Protein AF-A0A2R6JS11-F1 (afdb_monomer_lite)

Sequence (77 aa):
MIEVYPLGRLYEEIAFVA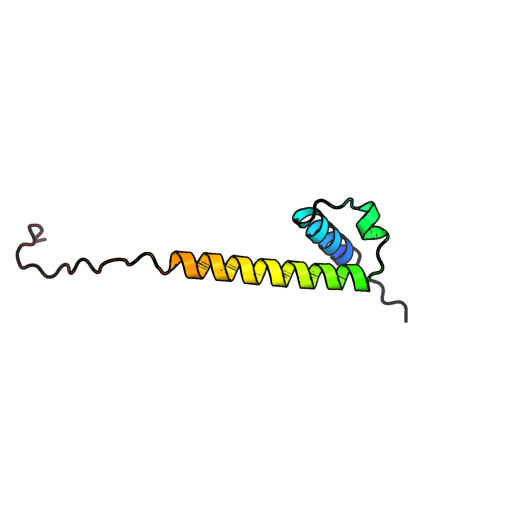YHFQWNEEEILEMPHWVRQRWCEEISKINEELNKEARESSDQGGTTTIRLDGPDSPFGV

Secondary structure (DSSP, 8-state):
------HHHHHHHHHHHHHHH---HHHHHHS-HHHHHHHHHHHHHHHHHHHHHHHHHHTTS---------S--S---

Foldseek 3Di:
DPPPPPPVVLVVLLCVLCVPPVDDSVVLVPDDPVVSVVSVVVVVVVVVVVVVVVVVVVVPPDPPPPPPPDPDDPDDD

Structure (mmCIF, N/CA/C/O backbone):
data_AF-A0A2R6JS11-F1
#
_entry.id   AF-A0A2R6JS11-F1
#
loop_
_atom_site.group_PDB
_atom_site.id
_atom_site.type_symbol
_atom_site.label_atom_id
_atom_site.label_alt_id
_atom_site.label_comp_id
_atom_site.label_asym_id
_atom_site.label_entity_id
_atom_site.label_seq_id
_atom_site.pdbx_PDB_ins_code
_atom_site.Cartn_x
_atom_site.Cartn_y
_atom_site.Cartn_z
_atom_site.occupancy
_atom_site.B_iso_or_equiv
_atom_site.auth_seq_id
_atom_site.auth_comp_id
_atom_site.auth_asym_id
_atom_site.auth_atom_id
_atom_site.pdbx_PDB_model_num
ATOM 1 N N . MET A 1 1 ? 19.401 -16.424 -4.510 1.00 39.62 1 MET A N 1
ATOM 2 C CA . MET A 1 1 ? 18.240 -17.283 -4.814 1.00 39.62 1 MET A CA 1
ATOM 3 C C . MET A 1 1 ? 17.216 -16.366 -5.448 1.00 39.62 1 MET A C 1
ATOM 5 O O . MET A 1 1 ? 16.789 -15.437 -4.781 1.00 39.62 1 MET A O 1
ATOM 9 N N . ILE A 1 2 ? 16.964 -16.499 -6.749 1.00 45.66 2 ILE A N 1
ATOM 10 C CA . ILE A 1 2 ? 15.971 -15.668 -7.437 1.00 45.66 2 ILE A CA 1
ATOM 11 C C . ILE A 1 2 ? 14.622 -16.308 -7.110 1.00 45.66 2 ILE A C 1
ATOM 13 O O . ILE A 1 2 ? 14.269 -17.321 -7.709 1.00 45.66 2 ILE A O 1
ATOM 17 N N . GLU A 1 3 ? 13.935 -15.800 -6.087 1.00 57.94 3 GLU A N 1
ATOM 18 C CA . GLU A 1 3 ? 12.531 -16.142 -5.863 1.00 57.94 3 GLU A CA 1
ATOM 19 C C . GLU A 1 3 ? 11.744 -15.621 -7.062 1.00 57.94 3 GLU A C 1
ATOM 21 O O . GLU A 1 3 ? 11.632 -14.416 -7.286 1.00 57.94 3 GLU A O 1
ATOM 26 N N . VAL A 1 4 ? 11.267 -16.547 -7.890 1.00 62.62 4 VAL A N 1
ATOM 27 C CA . VAL A 1 4 ? 10.400 -16.233 -9.020 1.00 62.62 4 VAL A CA 1
ATOM 28 C C . VAL A 1 4 ? 9.070 -15.786 -8.428 1.00 62.62 4 VAL A C 1
ATOM 30 O O . VAL A 1 4 ? 8.260 -16.612 -8.009 1.00 62.62 4 VAL A O 1
ATOM 33 N N . TYR A 1 5 ? 8.882 -14.472 -8.328 1.00 64.31 5 TYR A N 1
ATOM 34 C CA . TYR A 1 5 ? 7.654 -13.907 -7.790 1.00 64.31 5 TYR A CA 1
ATOM 35 C C . TYR A 1 5 ? 6.489 -14.273 -8.718 1.00 64.31 5 TYR A C 1
ATOM 37 O O . TYR A 1 5 ? 6.582 -14.036 -9.928 1.00 64.31 5 TYR A O 1
ATOM 45 N N . PRO A 1 6 ? 5.401 -14.872 -8.208 1.00 75.31 6 PRO A N 1
ATOM 46 C CA . PRO A 1 6 ? 4.277 -15.241 -9.050 1.00 75.31 6 PRO A CA 1
ATOM 47 C C . PRO A 1 6 ? 3.636 -13.969 -9.610 1.00 75.31 6 PRO A C 1
ATOM 49 O O . PRO A 1 6 ? 3.124 -13.141 -8.860 1.00 75.31 6 PRO A O 1
ATOM 52 N N . LEU A 1 7 ? 3.652 -13.832 -10.940 1.00 74.69 7 LEU A N 1
ATOM 53 C CA . LEU A 1 7 ? 3.117 -12.672 -11.667 1.00 74.69 7 LEU A CA 1
ATOM 54 C C . LEU A 1 7 ? 1.685 -12.315 -11.241 1.00 74.69 7 LEU A C 1
ATOM 56 O O . LEU A 1 7 ? 1.356 -11.139 -11.158 1.00 74.69 7 LEU A O 1
ATOM 60 N N . GLY A 1 8 ? 0.860 -13.312 -10.900 1.00 74.94 8 GLY A N 1
ATOM 61 C CA . GLY A 1 8 ? -0.493 -13.080 -10.385 1.00 74.94 8 GLY A CA 1
ATOM 62 C C . GLY A 1 8 ? -0.516 -12.223 -9.115 1.00 74.94 8 GLY A C 1
ATOM 63 O O . GLY A 1 8 ? -1.241 -11.236 -9.062 1.00 74.94 8 GLY A O 1
ATOM 64 N N . ARG A 1 9 ? 0.353 -12.522 -8.141 1.00 78.69 9 ARG A N 1
ATOM 65 C CA . ARG A 1 9 ? 0.431 -11.767 -6.881 1.00 78.69 9 ARG A CA 1
ATOM 66 C C . ARG A 1 9 ? 0.932 -10.337 -7.099 1.00 78.69 9 ARG A C 1
ATOM 68 O O . ARG A 1 9 ? 0.497 -9.425 -6.410 1.00 78.69 9 ARG A O 1
ATOM 75 N N . LEU A 1 10 ? 1.822 -10.126 -8.071 1.00 79.31 10 LEU A N 1
ATOM 76 C CA . LEU A 1 10 ? 2.305 -8.786 -8.413 1.00 79.31 10 LEU A CA 1
ATOM 77 C C . LEU A 1 10 ? 1.165 -7.883 -8.906 1.00 79.31 10 LEU A C 1
ATOM 79 O O . LEU A 1 10 ? 1.047 -6.750 -8.450 1.00 79.31 10 LEU A O 1
ATOM 83 N N . TYR A 1 11 ? 0.322 -8.381 -9.813 1.00 82.50 11 TYR A N 1
ATOM 84 C CA . TYR A 1 11 ? -0.817 -7.609 -10.316 1.00 82.50 11 TYR A CA 1
ATOM 85 C C . TYR A 1 11 ? -1.865 -7.345 -9.232 1.00 82.50 11 TYR A C 1
ATOM 87 O O . TYR A 1 11 ? -2.428 -6.254 -9.196 1.00 82.50 11 TYR A O 1
ATOM 95 N N . GLU A 1 12 ? -2.091 -8.301 -8.328 1.00 83.19 12 GLU A N 1
ATOM 96 C CA . GLU A 1 12 ? -2.969 -8.111 -7.167 1.00 83.19 12 GLU A CA 1
ATOM 97 C C . GLU A 1 12 ? -2.465 -6.988 -6.247 1.00 83.19 12 GLU A C 1
ATOM 99 O O . GLU A 1 12 ? -3.239 -6.103 -5.887 1.00 83.19 12 GLU A O 1
ATOM 104 N N . GLU A 1 13 ? -1.168 -6.971 -5.921 1.00 80.62 13 GLU A N 1
ATOM 105 C CA . GLU A 1 13 ? -0.547 -5.912 -5.110 1.00 80.62 13 GLU A CA 1
ATOM 106 C C . GLU A 1 13 ? -0.670 -4.535 -5.779 1.00 80.62 13 GLU A C 1
ATOM 108 O O . GLU A 1 13 ? -1.030 -3.555 -5.127 1.00 80.62 13 GLU A O 1
ATOM 113 N N . ILE A 1 14 ? -0.410 -4.455 -7.088 1.00 83.69 14 ILE A N 1
ATOM 114 C CA . ILE A 1 14 ? -0.506 -3.200 -7.848 1.00 83.69 14 ILE A CA 1
ATOM 115 C C . ILE A 1 14 ? -1.948 -2.695 -7.875 1.00 83.69 14 ILE A C 1
ATOM 117 O O . ILE A 1 14 ? -2.186 -1.524 -7.587 1.00 83.69 14 ILE A O 1
ATOM 121 N N . ALA A 1 15 ? -2.911 -3.571 -8.171 1.00 83.25 15 ALA A N 1
ATOM 122 C CA . ALA A 1 15 ? -4.324 -3.212 -8.199 1.00 83.25 15 ALA A CA 1
ATOM 123 C C . ALA A 1 15 ? -4.814 -2.734 -6.825 1.00 83.25 15 ALA A C 1
ATOM 1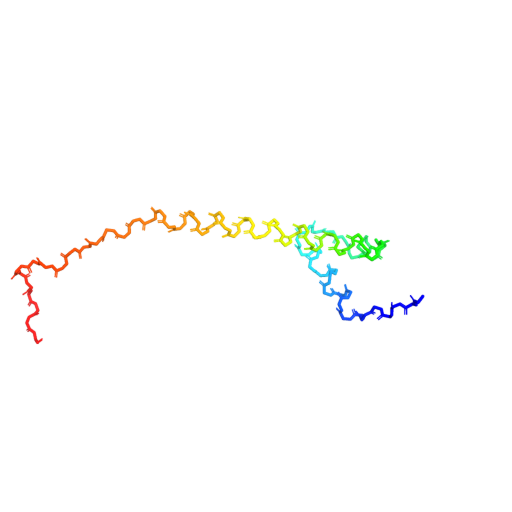25 O O . ALA A 1 15 ? -5.559 -1.758 -6.742 1.00 83.25 15 ALA A O 1
ATOM 126 N N . PHE A 1 16 ? -4.365 -3.381 -5.746 1.0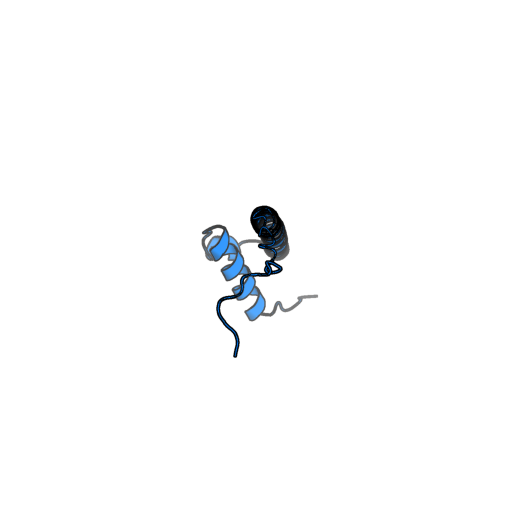0 81.38 16 PHE A N 1
ATOM 127 C CA . PHE A 1 16 ? -4.727 -3.013 -4.380 1.00 81.38 16 PHE A CA 1
ATOM 128 C C . PHE A 1 16 ? -4.201 -1.624 -3.994 1.00 81.38 16 PHE A C 1
ATOM 130 O O . PHE A 1 16 ? -4.957 -0.787 -3.499 1.00 81.38 16 PHE A O 1
ATOM 137 N N . VAL A 1 17 ? -2.928 -1.339 -4.279 1.00 83.00 17 VAL A N 1
ATOM 138 C CA . VAL A 1 17 ? -2.321 -0.029 -3.989 1.00 83.00 17 VAL A CA 1
ATOM 139 C C . VAL A 1 17 ? -2.930 1.073 -4.863 1.00 83.00 17 VAL A C 1
ATOM 141 O O . VAL A 1 17 ? -3.295 2.130 -4.344 1.00 83.00 17 VAL A O 1
ATOM 144 N N . ALA A 1 18 ? -3.099 0.823 -6.165 1.00 84.69 18 ALA A N 1
ATOM 145 C CA . ALA A 1 18 ? -3.693 1.783 -7.095 1.00 84.69 18 ALA A CA 1
ATOM 146 C C . ALA A 1 18 ? -5.144 2.127 -6.717 1.00 84.69 18 ALA A C 1
ATOM 148 O O . ALA A 1 18 ? -5.531 3.294 -6.755 1.00 84.69 18 ALA A O 1
ATOM 149 N N . TYR A 1 19 ? -5.934 1.140 -6.280 1.00 81.00 19 TYR A N 1
ATOM 150 C CA . TYR A 1 19 ? -7.308 1.361 -5.827 1.00 81.00 19 TYR A CA 1
ATOM 151 C C . TYR A 1 19 ? -7.380 2.311 -4.620 1.00 81.00 19 TYR A C 1
ATOM 153 O O . TYR A 1 19 ? -8.202 3.228 -4.609 1.00 81.00 19 TYR A O 1
ATOM 161 N N . HIS A 1 20 ? -6.498 2.132 -3.632 1.00 79.44 20 HIS A N 1
ATOM 162 C CA . HIS A 1 20 ? -6.544 2.889 -2.378 1.00 79.44 20 HIS A CA 1
ATOM 163 C C . HIS A 1 20 ? -5.876 4.270 -2.440 1.00 79.44 20 HIS A C 1
ATOM 165 O O . HIS A 1 20 ? -6.396 5.213 -1.846 1.00 79.44 20 HIS A O 1
ATOM 171 N N . PHE A 1 21 ? -4.758 4.418 -3.155 1.00 76.81 21 PHE A N 1
ATOM 172 C CA . PHE A 1 21 ? -3.985 5.669 -3.180 1.00 76.81 21 PHE A CA 1
ATOM 173 C C . PHE A 1 21 ? -4.046 6.434 -4.503 1.00 76.81 21 PHE A C 1
ATOM 175 O O . PHE A 1 21 ? -3.516 7.540 -4.576 1.00 76.81 21 PHE A O 1
ATOM 182 N N . GLN A 1 22 ? -4.701 5.878 -5.530 1.00 79.69 22 GLN A N 1
ATOM 183 C CA . GLN A 1 22 ? -4.770 6.471 -6.874 1.00 79.69 22 GLN A CA 1
ATOM 184 C C . GLN A 1 22 ? -3.377 6.738 -7.481 1.00 79.69 22 GLN A C 1
ATOM 186 O O . GLN A 1 22 ? -3.201 7.663 -8.271 1.00 79.69 22 GLN A O 1
ATOM 191 N N . TRP A 1 23 ? -2.374 5.943 -7.095 1.00 83.50 23 TRP A N 1
ATOM 192 C CA . TRP A 1 23 ? -1.044 5.967 -7.708 1.00 83.50 23 TRP A CA 1
ATOM 193 C C . TRP A 1 23 ? -1.054 5.291 -9.076 1.00 83.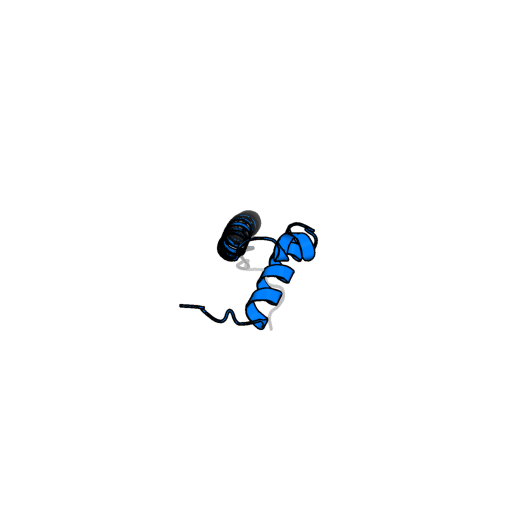50 23 TRP A C 1
ATOM 195 O O . TRP A 1 23 ? -1.833 4.365 -9.315 1.00 83.50 23 TRP A O 1
ATOM 205 N N . ASN A 1 24 ? -0.166 5.742 -9.963 1.00 81.38 24 ASN A N 1
ATOM 206 C CA . ASN A 1 24 ? -0.034 5.161 -11.295 1.00 81.38 24 ASN A CA 1
ATOM 207 C C . ASN A 1 24 ? 0.628 3.776 -11.218 1.00 81.38 24 ASN A C 1
ATOM 209 O O . ASN A 1 24 ? 1.512 3.546 -10.391 1.00 81.38 24 ASN A O 1
ATOM 213 N N . GLU A 1 25 ? 0.237 2.853 -12.105 1.00 80.88 25 GLU A N 1
ATOM 214 C CA . GLU A 1 25 ? 0.794 1.488 -12.113 1.00 80.88 25 GLU A CA 1
ATOM 215 C C . GLU A 1 25 ? 2.318 1.488 -12.295 1.00 80.88 25 GLU A C 1
ATOM 217 O O . GLU A 1 25 ? 3.018 0.689 -11.674 1.00 80.88 25 GLU A O 1
ATOM 222 N N . GLU A 1 26 ? 2.823 2.414 -13.116 1.00 82.50 26 GLU A N 1
ATOM 223 C CA . GLU A 1 26 ? 4.240 2.549 -13.451 1.00 82.50 26 GLU A CA 1
ATOM 224 C C . GLU A 1 26 ? 5.059 2.890 -12.204 1.00 82.50 26 GLU A C 1
ATOM 226 O O . GLU A 1 26 ? 6.065 2.239 -11.926 1.00 82.50 26 GLU A O 1
ATOM 231 N N . GLU A 1 27 ? 4.568 3.818 -11.379 1.00 84.31 27 GLU A N 1
ATOM 232 C CA . GLU A 1 27 ? 5.225 4.205 -10.127 1.00 84.31 27 GLU A CA 1
ATOM 233 C C . GLU A 1 27 ? 5.292 3.030 -9.143 1.00 84.31 27 GLU A C 1
ATOM 235 O O . GLU A 1 27 ? 6.292 2.855 -8.453 1.00 84.31 27 GLU A O 1
ATOM 240 N N . ILE A 1 28 ? 4.258 2.184 -9.092 1.00 82.62 28 ILE A N 1
ATOM 241 C CA . ILE A 1 28 ? 4.207 1.010 -8.205 1.00 82.62 28 ILE A CA 1
ATOM 242 C C . ILE A 1 28 ? 5.122 -0.116 -8.721 1.00 82.62 28 ILE A C 1
ATOM 244 O O . ILE A 1 28 ? 5.761 -0.829 -7.932 1.00 82.62 28 ILE A O 1
ATOM 248 N N . LEU A 1 29 ? 5.213 -0.283 -10.042 1.00 83.88 29 LEU A N 1
ATOM 249 C CA . LEU A 1 29 ? 6.101 -1.247 -10.693 1.00 83.88 29 LEU A CA 1
ATOM 250 C C . LEU A 1 29 ? 7.580 -0.899 -10.494 1.00 83.88 29 LEU A C 1
ATOM 252 O O . LEU A 1 29 ? 8.386 -1.810 -10.288 1.00 83.88 29 LEU A O 1
ATOM 256 N N . GLU A 1 30 ? 7.926 0.389 -10.485 1.00 86.94 30 GLU A N 1
ATOM 257 C CA . GLU A 1 30 ? 9.285 0.873 -10.210 1.00 86.94 30 GLU A CA 1
ATOM 258 C C . GLU A 1 30 ? 9.733 0.638 -8.757 1.00 86.94 30 GLU A C 1
ATOM 260 O O . GLU A 1 30 ? 10.934 0.581 -8.471 1.00 86.94 30 GLU A O 1
ATOM 265 N N . MET A 1 31 ? 8.795 0.447 -7.822 1.00 84.50 31 MET A N 1
ATOM 266 C CA . MET A 1 31 ? 9.145 0.202 -6.425 1.00 84.50 31 MET A CA 1
ATOM 267 C C . MET A 1 31 ? 9.838 -1.156 -6.237 1.00 84.50 31 MET A C 1
ATOM 269 O O . MET A 1 31 ? 9.469 -2.165 -6.849 1.00 84.50 31 MET A O 1
ATOM 273 N N . PRO A 1 32 ? 10.801 -1.250 -5.306 1.00 86.12 32 PRO A N 1
ATOM 274 C CA . PRO A 1 32 ? 11.294 -2.538 -4.857 1.00 86.12 32 PRO A CA 1
ATOM 275 C C . PRO A 1 32 ? 10.166 -3.394 -4.274 1.00 86.12 32 PRO A C 1
ATOM 277 O O . PRO A 1 32 ? 9.253 -2.896 -3.615 1.00 86.12 32 PRO A O 1
ATOM 280 N N . HIS A 1 33 ? 10.278 -4.709 -4.443 1.00 81.31 33 HIS A N 1
ATOM 281 C CA . HIS A 1 33 ? 9.272 -5.659 -3.974 1.00 81.31 33 HIS A CA 1
ATOM 282 C C . HIS A 1 33 ? 8.903 -5.492 -2.483 1.00 81.31 33 HIS A C 1
ATOM 284 O O . HIS A 1 33 ? 7.726 -5.470 -2.130 1.00 81.31 33 HIS A O 1
ATOM 290 N N . TRP A 1 34 ? 9.901 -5.284 -1.622 1.00 82.25 34 TRP A N 1
ATOM 291 C CA . TRP A 1 34 ? 9.703 -5.090 -0.182 1.00 82.25 34 TRP A CA 1
ATOM 292 C C . TRP A 1 34 ? 8.926 -3.810 0.161 1.00 82.25 34 TRP A C 1
ATOM 294 O O . TRP A 1 34 ? 8.228 -3.761 1.171 1.00 82.25 34 TRP A O 1
ATOM 304 N N . VAL A 1 35 ? 9.020 -2.776 -0.681 1.00 86.38 35 VAL A N 1
ATOM 305 C CA . VAL A 1 35 ? 8.268 -1.528 -0.502 1.00 86.38 35 VAL A CA 1
ATOM 306 C C . VAL A 1 35 ? 6.792 -1.766 -0.804 1.00 86.38 35 VAL A C 1
ATOM 308 O O . VAL A 1 35 ? 5.943 -1.349 -0.020 1.00 86.38 35 VAL A O 1
ATOM 311 N N . ARG A 1 36 ? 6.476 -2.493 -1.886 1.00 85.94 36 ARG A N 1
ATOM 312 C CA . ARG A 1 36 ? 5.087 -2.852 -2.222 1.00 85.94 36 ARG A CA 1
ATOM 313 C C . ARG A 1 36 ? 4.418 -3.679 -1.129 1.00 85.94 36 ARG A C 1
ATOM 315 O O . ARG A 1 36 ? 3.289 -3.375 -0.752 1.00 85.94 36 ARG A O 1
ATOM 322 N N . GLN A 1 37 ? 5.122 -4.672 -0.583 1.00 82.88 37 GLN A N 1
ATOM 323 C CA . GLN A 1 37 ? 4.596 -5.473 0.527 1.00 82.88 37 GLN A CA 1
ATOM 324 C C . GLN A 1 37 ? 4.291 -4.613 1.753 1.00 82.88 37 GLN A C 1
ATOM 326 O O . GLN A 1 37 ? 3.203 -4.712 2.314 1.00 82.88 37 GLN A O 1
ATOM 331 N N . ARG A 1 38 ? 5.207 -3.709 2.119 1.00 87.44 38 ARG A N 1
ATOM 332 C CA . ARG A 1 38 ? 4.993 -2.784 3.235 1.00 87.44 38 ARG A CA 1
ATOM 333 C C . ARG A 1 38 ? 3.761 -1.903 3.023 1.00 87.44 38 ARG A C 1
ATOM 335 O O . ARG A 1 38 ? 2.989 -1.719 3.954 1.00 87.44 38 ARG A O 1
ATOM 342 N N . TRP A 1 39 ? 3.546 -1.385 1.814 1.00 84.81 39 TRP A N 1
ATOM 343 C CA . TRP A 1 39 ? 2.340 -0.606 1.517 1.00 84.81 39 TRP A CA 1
ATOM 344 C C . TRP A 1 39 ? 1.060 -1.433 1.648 1.00 84.81 39 TRP A C 1
ATOM 346 O O . TRP A 1 39 ? 0.094 -0.946 2.227 1.00 84.81 39 TRP A O 1
ATOM 356 N N . CYS A 1 40 ? 1.055 -2.686 1.189 1.00 83.88 40 CYS A N 1
ATOM 357 C CA . CYS A 1 40 ? -0.099 -3.573 1.355 1.00 83.88 40 CYS A CA 1
ATOM 358 C C . CYS A 1 40 ? -0.435 -3.818 2.838 1.00 83.88 40 CYS A C 1
ATOM 360 O O . CYS A 1 40 ? -1.611 -3.809 3.213 1.00 83.88 40 CYS A O 1
ATOM 362 N N . GLU A 1 41 ? 0.579 -3.990 3.692 1.00 86.00 41 GLU A N 1
ATOM 363 C CA . GLU A 1 41 ? 0.397 -4.131 5.143 1.00 86.00 41 GLU A CA 1
ATOM 364 C C . GLU A 1 41 ? -0.181 -2.861 5.782 1.00 86.00 41 GLU A C 1
ATOM 366 O O . GLU A 1 41 ? -1.122 -2.945 6.569 1.00 86.00 41 GLU A O 1
ATOM 371 N N . GLU A 1 42 ? 0.340 -1.682 5.433 1.00 88.00 42 GLU A N 1
ATOM 372 C CA . GLU A 1 42 ? -0.139 -0.413 5.995 1.00 88.00 42 GLU A CA 1
ATOM 373 C C . GLU A 1 42 ? -1.570 -0.082 5.548 1.00 88.00 42 GLU A C 1
ATOM 375 O O . GLU A 1 42 ? -2.387 0.321 6.374 1.00 88.00 42 GLU A O 1
ATOM 380 N N . ILE A 1 43 ? -1.919 -0.330 4.280 1.00 84.56 43 ILE A N 1
ATOM 381 C CA . ILE A 1 43 ? -3.303 -0.187 3.794 1.00 84.56 43 ILE A CA 1
ATOM 382 C C . ILE A 1 43 ? -4.241 -1.113 4.573 1.00 84.56 43 ILE A C 1
ATOM 384 O O . ILE A 1 43 ? -5.333 -0.702 4.965 1.00 84.56 43 ILE A O 1
ATOM 388 N N . SER A 1 44 ? -3.817 -2.357 4.818 1.00 83.81 44 SER A N 1
ATOM 389 C CA . SER A 1 44 ? -4.624 -3.329 5.561 1.00 83.81 44 SER A CA 1
ATOM 390 C C . SER A 1 44 ? -4.866 -2.871 7.000 1.00 83.81 44 SER A C 1
ATOM 392 O O . SER A 1 44 ? -6.008 -2.900 7.450 1.00 83.81 44 SER A O 1
ATOM 394 N N . LYS A 1 45 ? -3.838 -2.354 7.689 1.00 85.50 45 LYS A N 1
ATOM 395 C CA . LYS A 1 45 ? -3.977 -1.785 9.042 1.00 85.50 45 LYS A CA 1
ATOM 396 C C . LYS A 1 45 ? -4.955 -0.612 9.078 1.00 85.50 45 LYS A C 1
ATOM 398 O O . LYS A 1 45 ? -5.856 -0.604 9.909 1.00 85.50 45 LYS A O 1
ATOM 403 N N . ILE A 1 46 ? -4.817 0.339 8.151 1.00 84.06 46 ILE A N 1
ATOM 404 C CA . ILE A 1 46 ? -5.713 1.503 8.067 1.00 84.06 46 ILE A CA 1
ATOM 405 C C . ILE A 1 46 ? -7.160 1.049 7.824 1.00 84.06 46 ILE A C 1
ATOM 407 O O . ILE A 1 46 ? -8.079 1.513 8.496 1.00 84.06 46 ILE A O 1
ATOM 411 N N . ASN A 1 47 ? -7.380 0.108 6.900 1.00 78.31 47 ASN A N 1
ATOM 412 C CA . ASN A 1 47 ? -8.714 -0.433 6.633 1.00 78.31 47 ASN A CA 1
ATOM 413 C C . ASN A 1 47 ? -9.299 -1.185 7.838 1.00 78.31 47 ASN A C 1
ATOM 415 O O . ASN A 1 47 ? -10.508 -1.129 8.065 1.00 78.31 47 ASN A O 1
ATOM 419 N N . GLU A 1 48 ? -8.481 -1.914 8.597 1.00 80.94 48 GLU A N 1
ATOM 420 C CA . GLU A 1 48 ? -8.916 -2.600 9.817 1.00 80.94 48 GLU A CA 1
ATOM 421 C C . GLU A 1 48 ? -9.343 -1.610 10.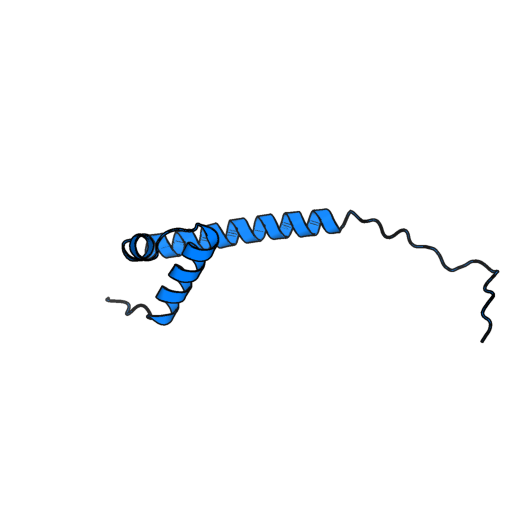906 1.00 80.94 48 GLU A C 1
ATOM 423 O O . GLU A 1 48 ? -10.401 -1.800 11.511 1.00 80.94 48 GLU A O 1
ATOM 428 N N . GLU A 1 49 ? -8.576 -0.537 11.115 1.00 80.38 49 GLU A N 1
ATOM 429 C CA . GLU A 1 49 ? -8.909 0.529 12.067 1.00 80.38 49 GLU A CA 1
ATOM 430 C C . GLU A 1 49 ? -10.203 1.255 11.672 1.00 80.38 49 GLU A C 1
ATOM 432 O O . GLU A 1 49 ? -11.131 1.332 12.480 1.00 80.38 49 GLU A O 1
ATOM 437 N N . LEU A 1 50 ? -10.335 1.668 10.407 1.00 76.75 50 LEU A N 1
ATOM 438 C CA . LEU A 1 50 ? -11.553 2.307 9.893 1.00 76.75 50 LEU A CA 1
ATOM 439 C C . LEU A 1 50 ? -12.790 1.406 10.033 1.00 76.75 50 LEU A C 1
ATOM 441 O O . LEU A 1 50 ? -13.864 1.859 10.434 1.00 76.75 50 LEU A O 1
ATOM 445 N N . ASN A 1 51 ? -12.655 0.110 9.736 1.00 71.00 51 ASN A N 1
ATOM 446 C CA . ASN A 1 51 ? -13.753 -0.846 9.889 1.00 71.00 51 ASN A CA 1
ATOM 447 C C . ASN A 1 51 ? -14.122 -1.097 11.357 1.00 71.00 51 ASN A C 1
ATOM 449 O O . ASN A 1 51 ? -15.277 -1.412 11.655 1.00 71.00 51 ASN A O 1
ATOM 453 N N . LYS A 1 52 ? -13.162 -0.990 12.279 1.00 71.81 52 LYS A N 1
ATOM 454 C CA . LYS A 1 52 ? -13.413 -1.110 13.717 1.00 71.81 52 LYS A CA 1
ATOM 455 C C . LYS A 1 52 ? -14.202 0.096 14.233 1.00 71.81 52 LYS A C 1
ATOM 457 O O . LYS A 1 52 ? -15.229 -0.101 14.879 1.00 71.81 52 LYS A O 1
ATOM 462 N N . GLU A 1 53 ? -13.806 1.311 13.864 1.00 67.81 53 GLU A N 1
ATOM 463 C CA . GLU A 1 53 ? -14.522 2.547 14.217 1.00 67.81 53 GLU A CA 1
ATOM 464 C C . GLU A 1 53 ? -15.952 2.581 13.641 1.00 67.81 53 GLU A C 1
ATOM 466 O O . GLU A 1 53 ? -16.906 2.978 14.320 1.00 67.81 53 GLU A O 1
ATOM 471 N N . ALA A 1 54 ? -16.139 2.089 12.411 1.00 68.00 54 ALA A N 1
ATOM 472 C CA . ALA A 1 54 ? -17.459 1.959 11.789 1.00 68.00 54 ALA A CA 1
ATOM 473 C C . ALA A 1 54 ? -18.379 0.962 12.526 1.00 68.00 54 ALA A C 1
ATOM 475 O O . ALA A 1 54 ? -19.592 1.159 12.591 1.00 68.00 54 ALA A O 1
ATOM 476 N N . ARG A 1 55 ? -17.823 -0.107 13.111 1.00 60.88 55 ARG A N 1
ATOM 477 C CA . ARG A 1 55 ? -18.595 -1.072 13.915 1.00 60.88 55 ARG A CA 1
ATOM 478 C C . ARG A 1 55 ? -18.960 -0.508 15.286 1.00 60.88 55 ARG A C 1
ATOM 480 O O . ARG A 1 55 ? -20.106 -0.649 15.705 1.00 60.88 55 ARG A O 1
ATOM 487 N N . GLU A 1 56 ? -18.034 0.179 15.950 1.00 58.44 56 GLU A N 1
ATOM 488 C CA . GLU A 1 56 ? -18.259 0.780 17.276 1.00 58.44 56 GLU A CA 1
ATOM 489 C C . GLU A 1 56 ? -19.291 1.923 17.246 1.00 58.44 56 GLU A C 1
ATOM 491 O O . GLU A 1 56 ? -20.059 2.095 18.194 1.00 58.44 56 GLU A O 1
ATOM 496 N N . SER A 1 57 ? -19.377 2.659 16.134 1.00 55.62 57 SER A N 1
ATOM 497 C CA . SER A 1 57 ? -20.407 3.687 15.912 1.00 55.62 57 SER A CA 1
ATOM 498 C C . SER A 1 57 ? -21.799 3.114 15.601 1.00 55.62 57 SER A C 1
ATOM 500 O O . SER A 1 57 ? -22.800 3.795 15.825 1.00 55.62 57 SER A O 1
ATOM 502 N N . SER A 1 58 ? -21.893 1.854 15.156 1.00 55.03 58 SER A N 1
ATOM 503 C CA . SER A 1 58 ? -23.172 1.166 14.911 1.00 55.03 58 SER A CA 1
ATOM 504 C C . SER A 1 58 ? -23.775 0.487 16.151 1.00 55.03 58 SER A C 1
ATOM 506 O O . SER A 1 58 ? -24.983 0.259 16.190 1.00 55.03 58 SER A O 1
ATOM 508 N N . ASP A 1 59 ? -22.975 0.234 17.193 1.00 57.16 59 ASP A N 1
ATOM 509 C CA . ASP A 1 59 ? -23.413 -0.439 18.431 1.00 57.16 59 ASP A CA 1
ATOM 510 C C . ASP A 1 59 ? -24.010 0.530 19.481 1.00 57.16 59 ASP A C 1
ATOM 512 O O . ASP A 1 59 ? -24.568 0.118 20.495 1.00 57.16 59 ASP A O 1
ATOM 516 N N . GLN A 1 60 ? -23.968 1.845 19.223 1.00 52.09 60 GLN A N 1
ATOM 517 C CA . GLN A 1 60 ? -24.608 2.878 20.062 1.00 52.09 60 GLN A CA 1
ATOM 518 C C . GLN A 1 60 ? -26.031 3.248 19.603 1.00 52.09 60 GLN A C 1
ATOM 520 O O . GLN A 1 60 ? -26.647 4.177 20.129 1.00 52.09 60 GLN A O 1
ATOM 525 N N . GLY A 1 61 ? -26.596 2.489 18.662 1.00 47.53 61 GLY A N 1
ATOM 526 C CA . GLY A 1 61 ? -28.022 2.501 18.354 1.00 47.53 61 GLY A CA 1
ATOM 527 C C . GLY A 1 61 ? -28.774 1.587 19.314 1.00 47.53 61 GLY A C 1
ATOM 528 O O . GLY A 1 61 ? -29.111 0.461 18.959 1.00 47.53 61 GLY A O 1
ATOM 529 N N . GLY A 1 62 ? -29.030 2.063 20.535 1.00 53.06 62 GLY A N 1
ATOM 530 C CA . GLY A 1 62 ? -29.856 1.363 21.513 1.00 53.06 62 GLY A CA 1
ATOM 531 C C . GLY A 1 62 ? -31.197 0.946 20.910 1.00 53.06 62 GLY A C 1
ATOM 532 O O . GLY A 1 62 ? -32.123 1.751 20.809 1.00 53.06 62 GLY A 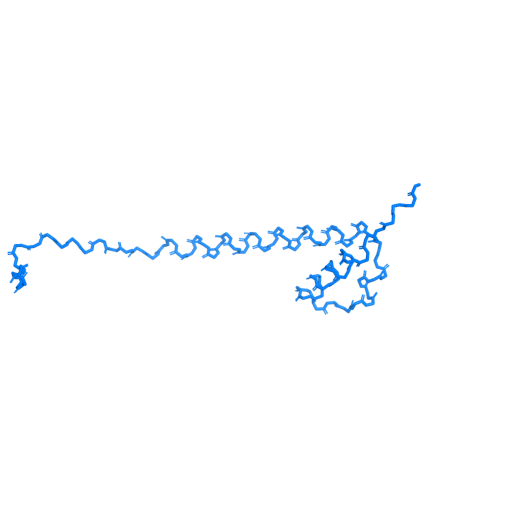O 1
ATOM 533 N N . THR A 1 63 ? -31.331 -0.332 20.552 1.00 47.19 63 THR A N 1
ATOM 534 C CA . THR A 1 63 ? -32.651 -0.935 20.383 1.00 47.19 63 THR A CA 1
ATOM 535 C C . THR A 1 63 ? -33.209 -1.104 21.782 1.00 47.19 63 THR A C 1
ATOM 537 O O . THR A 1 63 ? -32.988 -2.103 22.461 1.00 47.19 63 THR A O 1
ATOM 540 N N . THR A 1 64 ? -33.890 -0.048 22.228 1.00 52.69 64 THR A N 1
ATOM 541 C CA . THR A 1 64 ? -34.908 -0.095 23.267 1.00 52.69 64 THR A CA 1
ATOM 542 C C . THR A 1 64 ? -35.699 -1.378 23.078 1.00 52.69 64 THR A C 1
ATOM 544 O O . THR A 1 64 ? -36.450 -1.525 22.115 1.00 52.69 64 THR A O 1
ATOM 547 N N . THR A 1 65 ? -35.501 -2.318 23.998 1.00 52.25 65 THR A N 1
ATOM 548 C CA . THR A 1 65 ? -36.395 -3.441 24.224 1.00 52.25 65 THR A CA 1
ATOM 549 C C . THR A 1 65 ? -37.790 -2.865 24.420 1.00 52.25 65 THR A C 1
ATOM 551 O O . THR A 1 65 ? -38.139 -2.424 25.517 1.00 52.25 65 THR A O 1
ATOM 554 N N . ILE A 1 66 ? -38.598 -2.838 23.361 1.00 57.91 66 ILE A N 1
ATOM 555 C CA . ILE A 1 66 ? -40.034 -2.661 23.519 1.00 57.91 66 ILE A CA 1
ATOM 556 C C . ILE A 1 66 ? -40.493 -3.976 24.147 1.00 57.91 66 ILE A C 1
ATOM 558 O O . ILE A 1 66 ? -40.638 -4.985 23.463 1.00 57.91 66 ILE A O 1
ATOM 562 N N . ARG A 1 67 ? -40.585 -4.006 25.481 1.00 54.84 67 ARG A N 1
ATOM 563 C CA . ARG A 1 67 ? -41.162 -5.127 26.226 1.00 54.84 67 ARG A CA 1
ATOM 564 C C . ARG A 1 67 ? -42.591 -5.327 25.721 1.00 54.84 67 ARG A C 1
ATOM 566 O O . ARG A 1 67 ? -43.482 -4.570 26.092 1.00 54.84 67 ARG A O 1
ATOM 573 N N . LEU A 1 68 ? -42.796 -6.334 24.878 1.00 56.56 68 LEU A N 1
ATOM 574 C CA . LEU A 1 68 ? -44.115 -6.827 24.490 1.00 56.56 68 LEU A CA 1
ATOM 575 C C . LEU A 1 68 ? -44.627 -7.796 25.568 1.00 56.56 68 LEU A C 1
ATOM 577 O O . LEU A 1 68 ? -44.879 -8.957 25.293 1.00 56.56 68 LEU A O 1
ATOM 581 N N . ASP A 1 69 ? -44.749 -7.315 26.803 1.00 54.75 69 ASP A N 1
ATOM 582 C CA . ASP A 1 69 ? -45.451 -8.006 27.892 1.00 54.75 69 ASP A CA 1
ATOM 583 C C . ASP A 1 69 ? -46.420 -7.002 28.528 1.00 54.75 69 ASP A C 1
ATOM 585 O O . ASP A 1 69 ? -46.275 -6.570 29.671 1.00 54.75 69 ASP A O 1
ATOM 589 N N . GLY A 1 70 ? -47.374 -6.542 27.720 1.00 55.88 70 GLY A N 1
ATOM 590 C CA . GLY A 1 70 ? -48.549 -5.810 28.177 1.00 55.88 70 GLY A CA 1
ATOM 591 C C . GLY A 1 70 ? -49.776 -6.720 28.049 1.00 55.88 70 GLY A C 1
ATOM 592 O O . GLY A 1 70 ? -49.910 -7.374 27.017 1.00 55.88 70 GLY A O 1
ATOM 593 N N . PRO A 1 71 ? -50.675 -6.778 29.046 1.00 54.38 71 PRO A N 1
ATOM 594 C CA . PRO A 1 71 ? -51.835 -7.680 29.048 1.00 54.38 71 PRO A CA 1
ATOM 595 C C . PRO A 1 71 ? -52.907 -7.381 27.978 1.00 54.38 71 PRO A C 1
ATOM 597 O O . PRO A 1 71 ? -53.878 -8.125 27.880 1.00 54.38 71 PRO A O 1
ATOM 600 N N . ASP A 1 72 ? -52.732 -6.346 27.152 1.00 61.31 72 ASP A N 1
ATOM 601 C CA . ASP A 1 72 ? -53.676 -5.918 26.112 1.00 61.31 72 ASP A CA 1
ATOM 602 C C . ASP A 1 72 ? -53.173 -6.254 24.696 1.00 61.31 72 ASP A C 1
ATOM 604 O O . ASP A 1 72 ? -52.972 -5.375 23.857 1.00 61.31 72 ASP A O 1
ATOM 608 N N . SER A 1 73 ? -52.956 -7.542 24.406 1.00 51.88 73 SER A N 1
ATOM 609 C CA . SER A 1 73 ? -52.796 -7.993 23.016 1.00 51.88 73 SER A CA 1
ATOM 610 C C . SER A 1 73 ? -54.169 -8.058 22.329 1.00 51.88 73 SER A C 1
ATOM 612 O O . SER A 1 73 ? -55.027 -8.817 22.782 1.00 51.88 73 SER A O 1
ATOM 614 N N . PRO A 1 74 ? -54.402 -7.336 21.215 1.00 57.22 74 PRO A N 1
ATOM 615 C CA . PRO A 1 74 ? -55.639 -7.451 20.443 1.00 57.22 74 PRO A CA 1
ATOM 616 C C . PRO A 1 74 ? -55.643 -8.656 19.489 1.00 57.22 74 PRO A C 1
ATOM 618 O O . PRO A 1 74 ? -56.669 -8.942 18.875 1.00 57.22 74 PRO A O 1
ATOM 621 N N . PHE A 1 75 ? -54.523 -9.368 19.348 1.00 54.03 75 PHE A N 1
ATOM 622 C CA . PHE A 1 75 ? -54.433 -10.546 18.492 1.00 54.03 75 PHE A CA 1
ATOM 623 C C . PHE A 1 75 ? -54.365 -11.802 19.352 1.00 54.03 75 PHE A C 1
ATOM 625 O O . PHE A 1 75 ? -53.293 -12.272 19.727 1.00 54.03 75 PHE A O 1
ATOM 632 N N . GLY A 1 76 ? -55.549 -12.324 19.667 1.00 50.97 76 GLY A N 1
ATOM 633 C CA . GLY A 1 76 ? -55.735 -13.737 19.953 1.00 50.97 76 GLY A CA 1
ATOM 634 C C . GLY A 1 76 ? -55.980 -14.477 18.643 1.00 50.97 76 GLY A C 1
ATOM 635 O O . GLY A 1 76 ? -57.026 -14.273 18.027 1.00 50.97 76 GLY A O 1
ATOM 636 N N . VAL A 1 77 ? -55.021 -15.311 18.238 1.00 46.06 77 VAL A N 1
ATOM 637 C CA . VAL A 1 77 ? -55.208 -16.472 17.352 1.00 46.06 77 VAL A CA 1
ATOM 638 C C . VAL A 1 77 ? -54.253 -17.561 17.812 1.00 46.06 77 VAL A C 1
ATOM 640 O O . VAL A 1 77 ? -53.054 -17.242 17.971 1.00 46.06 77 VAL A O 1
#

Radius of gyration: 24.68 Å; chains: 1; bounding box: 74×24×42 Å

pLDDT: mean 71.41, std 13.92, range [39.62, 88.0]